Protein AF-A0A2E0IEE3-F1 (afdb_monomer)

Sequence (112 aa):
MENLLLNLETEFYFITGVYLEGISGLFLGLILFSIILLAIRFEKKQEPIFSEVDISNEIGNETTAKINLSRSLIEMDQKIEAKRLLEE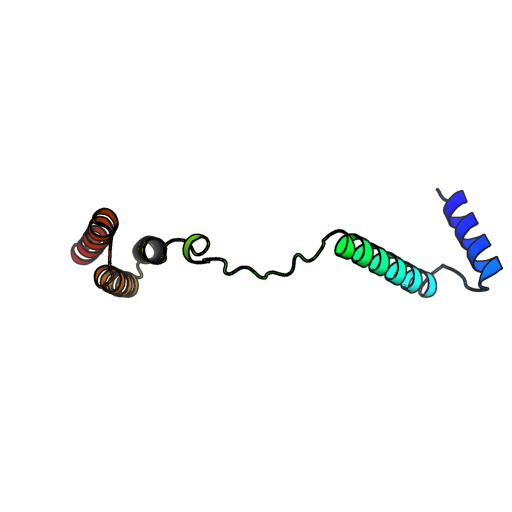VLSSNLSKEEALIASNLLKKLESS

Secondary structure (DSSP, 8-state):
-HHHHHHHHHHHHHHHS---STHHHHHHHHHHHHHHHHHHHHHS----------GGGTS--HHHHHHHHHHHHHHTT-HHHHHHHHHHHHTS---HHHHHHHHHHHHHHHT-

pLDDT: mean 84.38, std 15.5, range [40.06, 97.62]

Nearest PDB structures (foldseek):
  2vkj-assembly1_A  TM=9.173E-01  e=5.223E-01  Thermotoga maritima
  3ieg-assembly2_B  TM=9.511E-01  e=1.670E+00  Mus musculus
  7tt1-assembly1_D  TM=8.763E-01  e=5.339E+00  Escherichia coli
  9hmf-assembly1_K  TM=8.232E-01  e=6.819E+00  Campylobacter jejuni

Mean predicted aligned error: 16.89 Å

Solvent-accessible surface area (backbone atoms only — not comparable to full-atom values): 6573 Å² total; per-residue (Å²): 110,68,72,58,55,54,49,51,42,51,51,46,24,72,76,70,74,45,66,50,71,65,70,57,30,51,54,52,49,51,51,53,50,50,50,51,55,47,53,59,50,61,72,52,67,79,71,76,87,82,59,94,64,75,52,72,77,76,49,67,60,63,65,60,51,50,52,53,49,28,50,53,28,47,76,68,68,39,49,70,61,20,48,56,50,40,52,56,51,68,74,48,97,63,55,75,65,57,45,51,53,42,51,52,54,51,51,52,63,76,74,106

Foldseek 3Di:
DVVVVVVVQVVCCVVPVDGCPDPVVVVVVVVVVVVVVVVVVVVPPPPPPPDPPPCVVVPPDPLVVLLVVLVVCVVVVVLVVSLVSLVVSCVDDDDPVSNVSSVVSNVVSVVD

Radius of gyration: 30.8 Å; Cα contacts (8 Å, |Δi|>4): 56; chains: 1; bounding box: 52×24×76 Å

Structure (mmCIF, N/CA/C/O backbone):
data_AF-A0A2E0IEE3-F1
#
_entry.id   AF-A0A2E0IEE3-F1
#
loop_
_atom_site.group_PDB
_atom_site.id
_atom_site.type_symbol
_atom_site.label_atom_id
_atom_site.label_alt_id
_atom_site.label_comp_id
_atom_site.label_asym_id
_atom_site.label_entity_id
_atom_site.label_seq_id
_atom_site.pdbx_PDB_ins_code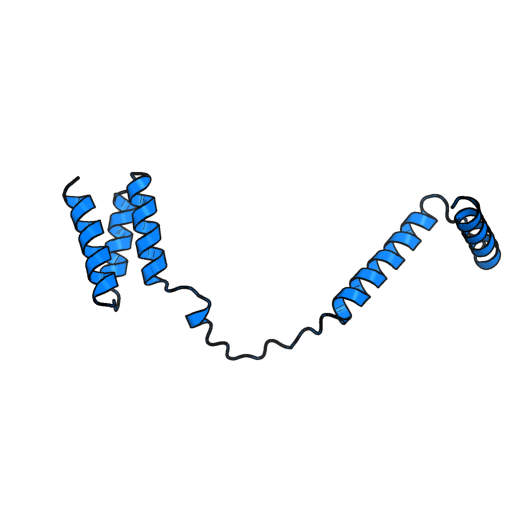
_atom_site.Cartn_x
_atom_site.Cartn_y
_atom_site.Cartn_z
_atom_site.occupancy
_atom_site.B_iso_or_equiv
_atom_site.auth_seq_id
_atom_site.auth_comp_id
_atom_site.auth_asym_id
_atom_site.auth_atom_id
_atom_site.pdbx_PDB_model_num
ATOM 1 N N . MET A 1 1 ? 10.419 17.231 -39.460 1.00 55.41 1 MET A N 1
ATOM 2 C CA . MET A 1 1 ? 10.554 15.932 -38.765 1.00 55.41 1 MET A CA 1
ATOM 3 C C . MET A 1 1 ? 10.657 14.790 -39.772 1.00 55.41 1 MET A C 1
ATOM 5 O O . MET A 1 1 ? 11.546 13.969 -39.606 1.00 55.41 1 MET A O 1
ATOM 9 N N . GLU A 1 2 ? 9.864 14.807 -40.853 1.00 60.44 2 GLU A N 1
ATOM 10 C CA . GLU A 1 2 ? 9.922 13.827 -41.960 1.00 60.44 2 GLU A CA 1
ATOM 11 C C . GLU A 1 2 ? 11.331 13.624 -42.541 1.00 60.44 2 GLU A C 1
ATOM 13 O O . GLU A 1 2 ? 11.784 12.492 -42.639 1.00 60.44 2 GLU A O 1
ATOM 18 N N . ASN A 1 3 ? 12.083 14.701 -42.801 1.00 76.00 3 ASN A N 1
ATOM 19 C CA . ASN A 1 3 ? 13.451 14.578 -43.329 1.00 76.00 3 ASN A CA 1
ATOM 20 C C . ASN A 1 3 ? 14.438 13.874 -42.383 1.00 76.00 3 ASN A C 1
ATOM 22 O O . ASN A 1 3 ? 15.390 13.269 -42.854 1.00 76.00 3 ASN A O 1
ATOM 26 N N . LEU A 1 4 ? 14.257 13.949 -41.060 1.00 85.62 4 LEU A N 1
ATOM 27 C CA . LEU A 1 4 ? 15.183 13.300 -40.122 1.00 85.62 4 LEU A CA 1
ATOM 28 C C . LEU A 1 4 ? 14.889 11.809 -39.990 1.00 85.62 4 LEU A C 1
ATOM 30 O O . LEU A 1 4 ? 15.821 11.012 -39.989 1.00 85.62 4 LEU A O 1
ATOM 34 N N . LEU A 1 5 ? 13.607 11.446 -39.903 1.00 84.25 5 LEU A N 1
ATOM 35 C CA . LEU A 1 5 ? 13.194 10.049 -39.822 1.00 84.25 5 LEU A CA 1
ATOM 36 C C . LEU A 1 5 ? 13.558 9.310 -41.114 1.00 84.25 5 LEU A C 1
ATOM 38 O O . LEU A 1 5 ? 14.207 8.275 -41.049 1.00 84.25 5 LEU A O 1
ATOM 42 N N . LEU A 1 6 ? 13.264 9.903 -42.274 1.00 86.81 6 LEU A N 1
ATOM 43 C CA . LEU A 1 6 ? 13.598 9.321 -43.572 1.00 86.81 6 LEU A CA 1
ATOM 44 C C . LEU A 1 6 ? 15.112 9.141 -43.760 1.00 86.81 6 LEU A C 1
ATOM 46 O O . LEU A 1 6 ? 15.560 8.105 -44.250 1.00 86.81 6 LEU A O 1
ATOM 50 N N . ASN A 1 7 ? 15.916 10.124 -43.341 1.00 90.56 7 ASN A N 1
ATOM 51 C CA . ASN A 1 7 ? 17.374 10.008 -43.399 1.00 90.56 7 ASN A CA 1
ATOM 52 C C . ASN A 1 7 ? 17.885 8.893 -42.479 1.00 90.56 7 ASN A C 1
ATOM 54 O O . ASN A 1 7 ? 18.758 8.126 -42.875 1.00 90.56 7 ASN A O 1
ATOM 58 N N . LEU A 1 8 ? 17.324 8.771 -41.274 1.00 88.12 8 LEU A N 1
ATOM 59 C CA . LEU A 1 8 ? 17.687 7.717 -40.330 1.00 88.12 8 LEU A CA 1
ATOM 60 C C . LEU A 1 8 ? 17.324 6.327 -40.869 1.00 88.12 8 LEU A C 1
ATOM 62 O O . LEU A 1 8 ? 18.129 5.405 -40.773 1.00 88.12 8 LEU A O 1
ATOM 66 N N . GLU A 1 9 ? 16.138 6.184 -41.461 1.00 88.38 9 GLU A N 1
ATOM 67 C CA . GLU A 1 9 ? 15.695 4.945 -42.106 1.00 88.38 9 GLU A CA 1
ATOM 68 C C . GLU A 1 9 ? 16.588 4.568 -43.287 1.00 88.38 9 GLU A C 1
ATOM 70 O O . GLU A 1 9 ? 16.967 3.405 -43.425 1.00 88.38 9 GLU A O 1
ATOM 75 N N . THR A 1 10 ? 16.979 5.555 -44.094 1.00 91.75 10 THR A N 1
ATOM 76 C CA . THR A 1 10 ? 17.857 5.353 -45.252 1.00 91.75 10 THR A CA 1
ATOM 77 C C . THR A 1 10 ? 19.244 4.879 -44.824 1.00 91.75 10 THR A C 1
ATOM 79 O O . THR A 1 10 ? 19.745 3.888 -45.354 1.00 91.75 10 THR A O 1
ATOM 82 N N . GLU A 1 11 ? 19.852 5.540 -43.839 1.00 92.69 11 GLU A N 1
ATOM 83 C CA . GLU A 1 11 ? 21.173 5.166 -43.318 1.00 92.69 11 GLU A CA 1
ATOM 84 C C . GLU A 1 11 ? 21.143 3.809 -42.607 1.00 92.69 11 GLU A C 1
ATOM 86 O O . GLU A 1 11 ? 22.024 2.969 -42.801 1.00 92.69 11 GLU A O 1
ATOM 91 N N . PHE A 1 12 ? 20.093 3.541 -41.827 1.00 90.88 12 PHE A N 1
ATOM 92 C CA . PHE A 1 12 ? 19.924 2.246 -41.178 1.00 90.88 12 PHE A CA 1
ATOM 93 C C . PHE A 1 12 ? 19.809 1.117 -42.205 1.00 90.88 12 PHE A C 1
ATOM 95 O O . PHE A 1 12 ? 20.476 0.088 -42.063 1.00 90.88 12 PHE A O 1
ATOM 102 N N . TYR A 1 13 ? 19.009 1.312 -43.256 1.00 92.75 13 TYR A N 1
ATOM 103 C CA . TYR A 1 13 ? 18.887 0.345 -44.342 1.00 92.75 13 TYR A CA 1
ATOM 104 C C . TYR A 1 13 ? 20.216 0.157 -45.080 1.00 92.75 13 TYR A C 1
ATOM 106 O O . TYR A 1 13 ? 20.604 -0.975 -45.352 1.00 92.75 13 TYR A O 1
ATOM 114 N N . PHE A 1 14 ? 20.951 1.235 -45.356 1.00 95.12 14 PHE A N 1
ATOM 115 C CA . PHE A 1 14 ? 22.247 1.154 -46.027 1.00 95.12 14 PHE A CA 1
ATOM 116 C C . PHE A 1 14 ? 23.268 0.317 -45.240 1.00 95.12 14 PHE A C 1
ATOM 118 O O . PHE A 1 14 ? 24.006 -0.474 -45.825 1.00 95.12 14 PHE A O 1
ATOM 125 N N . ILE A 1 15 ? 23.286 0.452 -43.912 1.00 93.94 15 ILE A N 1
ATOM 126 C CA . ILE A 1 15 ?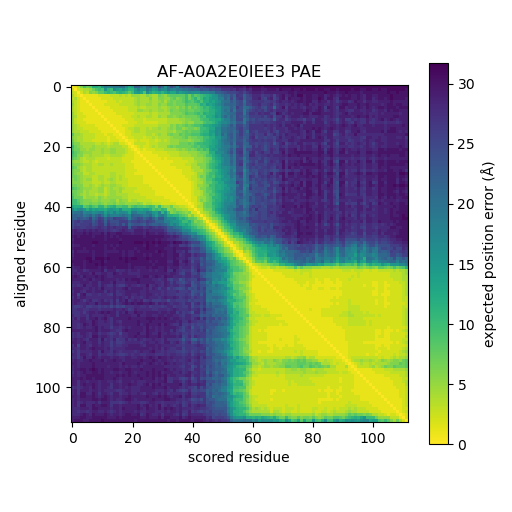 24.244 -0.240 -43.040 1.00 93.94 15 ILE A CA 1
ATOM 127 C C . ILE A 1 15 ? 23.823 -1.688 -42.755 1.00 93.94 15 ILE A C 1
ATOM 129 O O . ILE A 1 15 ? 24.669 -2.578 -42.690 1.00 93.94 15 ILE A O 1
ATOM 133 N N . THR A 1 16 ? 22.528 -1.931 -42.545 1.00 89.94 16 THR A N 1
ATOM 134 C CA . THR A 1 16 ? 22.026 -3.221 -42.034 1.00 89.94 16 THR A CA 1
ATOM 135 C C . THR A 1 16 ? 21.334 -4.081 -43.091 1.00 89.94 16 THR A C 1
ATOM 137 O O . THR A 1 16 ? 21.168 -5.282 -42.884 1.00 89.94 16 THR A O 1
ATOM 140 N N . GLY A 1 17 ? 20.914 -3.486 -44.211 1.00 90.69 17 GLY A N 1
ATOM 141 C CA . GLY A 1 17 ? 20.083 -4.117 -45.239 1.00 90.69 17 GLY A CA 1
ATOM 142 C C . GLY A 1 17 ? 18.623 -4.338 -44.825 1.00 90.69 17 GLY A C 1
ATOM 143 O O . GLY A 1 17 ? 17.887 -5.020 -45.537 1.00 90.69 17 GLY A O 1
ATOM 144 N N . VAL A 1 18 ? 18.195 -3.807 -43.675 1.00 89.81 18 VAL A N 1
ATOM 145 C CA . VAL A 1 18 ? 16.866 -4.043 -43.094 1.00 89.81 18 VAL A CA 1
ATOM 146 C C . VAL A 1 18 ? 16.068 -2.745 -43.062 1.00 89.81 18 VAL A C 1
ATOM 148 O O . VAL A 1 18 ? 16.569 -1.708 -42.638 1.00 89.81 18 VAL A O 1
ATOM 151 N N . TYR A 1 19 ? 14.809 -2.793 -43.497 1.00 88.81 19 TYR A N 1
ATOM 152 C CA . TYR A 1 19 ? 13.893 -1.659 -43.377 1.00 88.81 19 TYR A CA 1
ATOM 153 C C . TYR A 1 19 ? 13.474 -1.471 -41.921 1.00 88.81 19 TYR A C 1
ATOM 155 O O . TYR A 1 19 ? 13.174 -2.451 -41.243 1.00 88.81 19 TYR A O 1
ATOM 163 N N . LEU A 1 20 ? 13.419 -0.230 -41.436 1.00 85.06 20 LEU A N 1
ATOM 164 C CA . LEU A 1 20 ? 12.909 0.071 -40.091 1.00 85.06 20 LEU A CA 1
ATOM 165 C C . LEU A 1 20 ? 11.379 0.050 -40.007 1.00 85.06 20 LEU A C 1
ATOM 167 O O . LEU A 1 20 ? 10.836 0.015 -38.908 1.00 85.06 20 LEU A O 1
ATOM 171 N N . GLU A 1 21 ? 10.670 0.048 -41.132 1.00 86.00 21 GLU A N 1
ATOM 172 C CA . GLU A 1 21 ? 9.212 -0.001 -41.131 1.00 86.00 21 GLU A CA 1
ATOM 173 C C . GLU A 1 21 ? 8.686 -1.366 -40.641 1.00 86.00 21 GLU A C 1
ATOM 175 O O . GLU A 1 21 ? 9.213 -2.430 -40.972 1.00 86.00 21 GLU A O 1
ATOM 180 N N . GLY A 1 22 ? 7.607 -1.348 -39.856 1.00 85.38 22 GLY A N 1
ATOM 181 C CA . GLY A 1 22 ? 6.910 -2.558 -39.425 1.00 85.38 22 GLY A CA 1
ATOM 182 C C . GLY A 1 22 ? 7.593 -3.304 -38.273 1.00 85.38 22 GLY A C 1
ATOM 183 O O . GLY A 1 22 ? 7.952 -2.725 -37.247 1.00 85.38 22 GLY A O 1
ATOM 184 N N . ILE A 1 23 ? 7.691 -4.631 -38.394 1.00 90.19 23 ILE A N 1
ATOM 185 C CA . ILE A 1 23 ? 8.050 -5.532 -37.282 1.00 90.19 23 ILE A CA 1
ATOM 186 C C . ILE A 1 23 ? 9.496 -5.316 -36.810 1.00 90.19 23 ILE A C 1
ATOM 188 O O . ILE A 1 23 ? 9.773 -5.363 -35.613 1.00 90.19 23 ILE A O 1
ATOM 192 N N . SER A 1 24 ? 10.419 -5.049 -37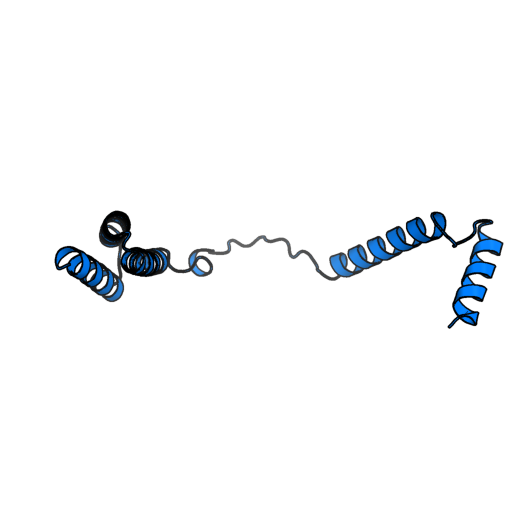.728 1.00 87.00 24 SER A N 1
ATO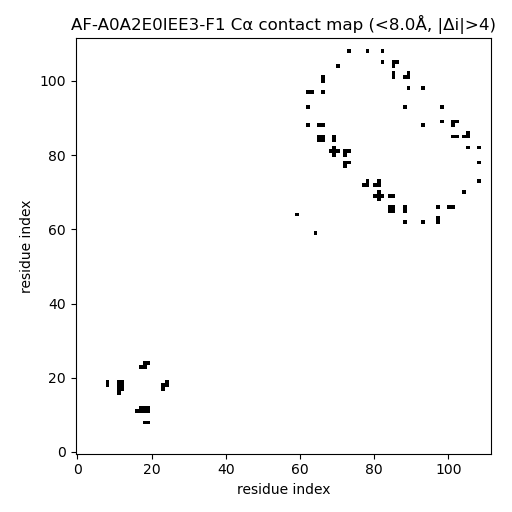M 193 C CA . SER A 1 24 ? 11.827 -4.747 -37.436 1.00 87.00 24 SER A CA 1
ATOM 194 C C . SER A 1 24 ? 11.978 -3.485 -36.584 1.00 87.00 24 SER A C 1
ATOM 196 O O . SER A 1 24 ? 12.672 -3.517 -35.566 1.00 87.00 24 SER A O 1
ATOM 198 N N . GLY A 1 25 ? 11.279 -2.405 -36.943 1.00 89.94 25 GLY A N 1
ATOM 199 C CA . GLY A 1 25 ? 11.229 -1.178 -36.146 1.00 89.94 25 GLY A CA 1
ATOM 200 C C . GLY A 1 25 ? 10.616 -1.395 -34.770 1.00 89.94 25 GLY A C 1
ATOM 201 O O . GLY A 1 25 ? 11.129 -0.870 -33.784 1.00 89.94 25 GLY A O 1
ATOM 202 N N . LEU A 1 26 ? 9.573 -2.227 -34.676 1.00 93.19 26 LEU A N 1
ATOM 203 C CA . LEU A 1 26 ? 8.963 -2.593 -33.396 1.00 93.19 26 LEU A CA 1
ATOM 204 C C . LEU A 1 26 ? 9.972 -3.288 -32.470 1.00 93.19 26 LEU A C 1
ATOM 206 O O . LEU A 1 26 ? 10.102 -2.903 -31.307 1.00 93.19 26 LEU A O 1
ATOM 210 N N . PHE A 1 27 ? 10.708 -4.283 -32.974 1.00 94.00 27 PHE A N 1
ATOM 211 C CA . PHE A 1 27 ? 11.735 -4.973 -32.189 1.00 94.00 27 PHE A CA 1
ATOM 212 C C . PHE A 1 27 ? 12.847 -4.021 -31.750 1.00 94.00 27 PHE A C 1
ATOM 214 O O . PHE A 1 27 ? 13.218 -4.014 -30.576 1.00 94.00 27 PHE A O 1
ATOM 221 N N . LEU A 1 28 ? 13.347 -3.188 -32.663 1.00 90.94 28 LEU A N 1
ATOM 222 C CA . LEU A 1 28 ? 14.402 -2.223 -32.361 1.00 90.94 28 LEU A CA 1
ATOM 223 C C . LEU A 1 28 ? 13.943 -1.188 -31.321 1.00 90.94 28 LEU A C 1
ATOM 225 O O . LEU A 1 28 ? 14.668 -0.905 -30.366 1.00 90.94 28 LEU A O 1
ATOM 229 N N . GLY A 1 29 ? 12.712 -0.689 -31.449 1.00 92.62 29 GLY A N 1
ATOM 230 C CA . GLY A 1 29 ? 12.094 0.222 -30.489 1.00 92.62 29 GLY A CA 1
ATOM 231 C C . GLY A 1 29 ? 11.919 -0.402 -29.104 1.00 92.62 29 GLY A C 1
ATOM 232 O O . GLY A 1 29 ? 12.250 0.232 -28.105 1.00 92.62 29 GLY A O 1
ATOM 233 N N . LEU A 1 30 ? 11.471 -1.659 -29.024 1.00 96.12 30 LEU A N 1
ATOM 234 C CA . LEU A 1 30 ? 11.334 -2.387 -27.756 1.00 96.12 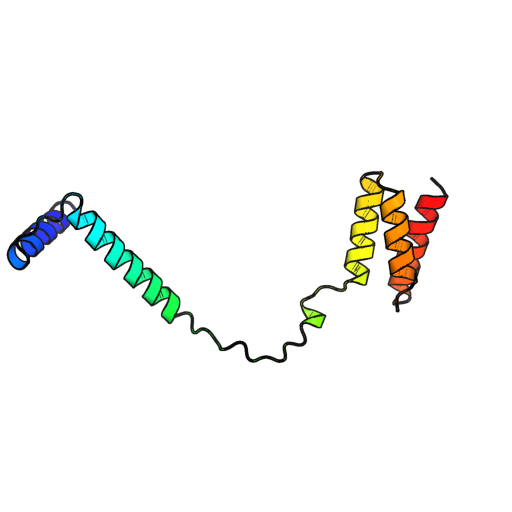30 LEU A CA 1
ATOM 235 C C . LEU A 1 30 ? 12.683 -2.627 -27.076 1.00 96.12 30 LEU A C 1
ATOM 237 O O . LEU A 1 30 ? 12.784 -2.494 -25.854 1.00 96.12 30 LEU A O 1
ATOM 241 N N . ILE A 1 31 ? 13.719 -2.951 -27.850 1.00 95.44 31 ILE A N 1
ATOM 242 C CA . ILE A 1 31 ? 15.080 -3.122 -27.332 1.00 95.44 31 ILE A CA 1
ATOM 243 C C . ILE A 1 31 ? 15.585 -1.793 -26.763 1.00 95.44 31 ILE A C 1
ATOM 245 O O . ILE A 1 31 ? 16.011 -1.751 -25.609 1.00 95.44 31 ILE A O 1
ATOM 249 N N . LEU A 1 32 ? 15.476 -0.700 -27.525 1.00 95.00 32 LEU A N 1
ATOM 250 C CA . LEU A 1 32 ? 15.882 0.635 -27.076 1.00 95.00 32 LEU A CA 1
ATOM 251 C C . LEU A 1 32 ? 15.119 1.075 -25.824 1.00 95.00 32 LEU A C 1
ATOM 253 O O . LEU A 1 32 ? 15.727 1.522 -24.854 1.00 95.00 32 LEU A O 1
ATOM 257 N N . PHE A 1 33 ? 13.800 0.892 -25.811 1.00 95.62 33 PHE A N 1
ATOM 258 C CA . PHE A 1 33 ? 12.962 1.202 -24.657 1.00 95.62 33 PHE A CA 1
ATOM 259 C C . PHE A 1 33 ? 13.380 0.401 -23.417 1.00 95.62 33 PHE A C 1
ATOM 261 O O . PHE A 1 33 ? 13.513 0.955 -22.326 1.00 95.62 33 PHE A O 1
ATOM 268 N N . SER A 1 34 ? 13.662 -0.890 -23.586 1.00 94.69 34 SER A N 1
ATOM 269 C CA . SER A 1 34 ? 14.123 -1.752 -22.494 1.00 94.69 34 SER A CA 1
ATOM 270 C C . SER A 1 34 ? 15.484 -1.307 -21.950 1.00 94.69 34 SER A C 1
ATOM 272 O O . SER A 1 34 ? 15.685 -1.299 -20.736 1.00 94.69 34 SER A O 1
ATOM 274 N N . ILE A 1 35 ? 16.405 -0.881 -22.822 1.00 95.38 35 ILE A N 1
ATOM 275 C CA . ILE A 1 35 ? 17.708 -0.322 -22.425 1.00 95.38 35 ILE A CA 1
ATOM 276 C C . ILE A 1 35 ? 17.521 0.971 -21.625 1.00 95.38 35 ILE A C 1
ATOM 278 O O . ILE A 1 35 ? 18.175 1.147 -20.600 1.00 95.38 35 ILE A O 1
ATOM 282 N N . ILE A 1 36 ? 16.602 1.848 -22.039 1.00 94.31 36 ILE A N 1
ATOM 283 C CA . ILE A 1 36 ? 16.278 3.080 -21.304 1.00 94.31 36 ILE A CA 1
ATOM 284 C C . ILE A 1 36 ? 15.749 2.748 -19.904 1.00 94.31 36 ILE A C 1
ATOM 286 O O . ILE A 1 36 ? 16.218 3.318 -18.919 1.00 94.31 36 ILE A O 1
ATOM 290 N N . LEU A 1 37 ? 14.823 1.791 -19.786 1.00 91.25 37 LEU A N 1
ATOM 291 C CA . LEU A 1 37 ? 14.317 1.350 -18.483 1.00 91.25 37 LEU A CA 1
ATOM 292 C C . LEU A 1 37 ? 15.423 0.773 -17.596 1.00 91.25 37 LEU A C 1
ATOM 294 O O . LEU A 1 37 ? 15.442 1.034 -16.393 1.00 91.25 37 LEU A O 1
ATOM 298 N N . LEU A 1 38 ? 16.351 0.007 -18.175 1.00 88.94 38 LEU A N 1
ATOM 299 C CA . LEU A 1 38 ? 17.515 -0.490 -17.450 1.00 88.94 38 LEU A CA 1
ATOM 300 C C . LEU A 1 38 ? 18.403 0.661 -16.978 1.00 88.94 38 LEU A C 1
ATOM 302 O O . LEU A 1 38 ? 18.765 0.673 -15.807 1.00 88.94 38 LEU A O 1
ATOM 306 N N . ALA A 1 39 ? 18.701 1.643 -17.830 1.00 87.81 39 ALA A N 1
ATOM 307 C CA . ALA A 1 39 ? 19.508 2.805 -17.461 1.00 87.81 39 ALA A CA 1
ATOM 308 C C . ALA A 1 39 ? 18.888 3.581 -16.284 1.00 87.81 39 ALA A C 1
ATOM 310 O O . ALA A 1 39 ? 19.563 3.812 -15.283 1.00 87.81 39 ALA A O 1
ATOM 311 N N . ILE A 1 40 ? 17.579 3.860 -16.340 1.00 86.44 40 ILE A N 1
ATOM 312 C CA . ILE A 1 40 ? 16.829 4.490 -15.237 1.00 86.44 40 ILE A CA 1
ATOM 313 C C . ILE A 1 40 ? 16.897 3.627 -13.965 1.00 86.44 40 ILE A C 1
ATOM 315 O O . ILE A 1 40 ? 17.060 4.132 -12.853 1.00 86.44 40 ILE A O 1
ATOM 319 N N . ARG A 1 41 ? 16.781 2.302 -14.106 1.00 74.81 41 ARG A N 1
ATOM 320 C CA . ARG A 1 41 ? 16.859 1.365 -12.980 1.00 74.81 41 ARG A CA 1
ATOM 321 C C . ARG A 1 41 ? 18.265 1.282 -12.374 1.00 74.81 41 ARG A C 1
ATOM 323 O O . ARG A 1 41 ? 18.351 1.074 -11.173 1.00 74.81 41 ARG A O 1
ATOM 330 N N . PHE A 1 42 ? 19.333 1.444 -13.155 1.00 62.94 42 PHE A N 1
ATOM 331 C CA . PHE A 1 42 ? 20.715 1.469 -12.658 1.00 62.94 42 PHE A CA 1
ATOM 332 C C . PHE A 1 42 ? 21.056 2.772 -11.921 1.00 62.94 42 PHE A C 1
ATOM 334 O O . PHE A 1 42 ? 21.818 2.729 -10.956 1.00 62.94 42 PHE A O 1
ATOM 341 N N . GLU A 1 43 ? 20.475 3.910 -12.319 1.00 59.50 43 GLU A N 1
ATOM 342 C CA . GLU A 1 43 ? 20.591 5.166 -11.556 1.00 59.50 43 GLU A CA 1
ATOM 343 C C . GLU A 1 43 ? 19.949 5.049 -10.169 1.00 59.50 43 GLU A C 1
ATOM 345 O O . GLU A 1 43 ? 20.476 5.565 -9.180 1.00 59.50 43 GLU A O 1
ATOM 350 N N . LYS A 1 44 ? 18.859 4.280 -10.064 1.00 59.28 44 LYS A N 1
ATOM 351 C CA . LYS A 1 44 ? 18.356 3.785 -8.782 1.00 59.28 44 LYS A CA 1
ATOM 352 C C . LYS A 1 44 ? 19.297 2.699 -8.255 1.00 59.28 44 LYS A C 1
ATOM 354 O O . LYS A 1 44 ? 19.026 1.505 -8.379 1.00 59.28 44 LYS A O 1
ATOM 359 N N . LYS A 1 45 ? 20.398 3.103 -7.614 1.00 57.62 45 LYS A N 1
ATOM 360 C CA . LYS A 1 45 ? 21.157 2.196 -6.746 1.00 57.62 45 LYS A CA 1
ATOM 361 C C . LYS A 1 45 ? 20.163 1.493 -5.822 1.00 57.62 45 LYS A C 1
ATOM 363 O O . LYS A 1 45 ? 19.481 2.140 -5.030 1.00 57.62 45 LYS A O 1
ATOM 368 N N . GLN A 1 46 ? 20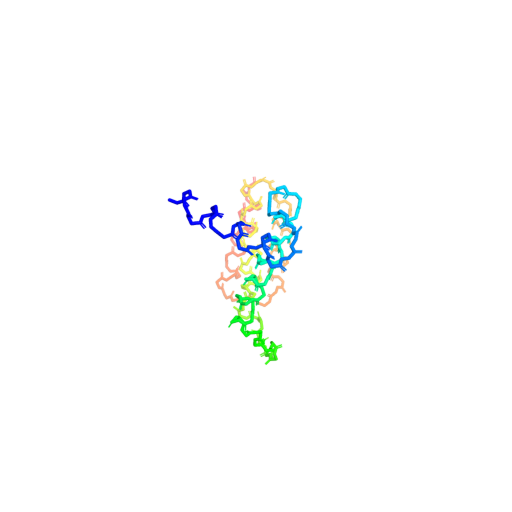.050 0.175 -5.958 1.00 59.94 46 GLN A N 1
ATOM 369 C CA . GLN A 1 46 ? 19.460 -0.640 -4.910 1.00 59.94 46 GLN A CA 1
ATOM 370 C C . GLN A 1 46 ? 20.457 -0.583 -3.758 1.00 59.94 46 GLN A C 1
ATOM 372 O O . GLN A 1 46 ? 21.442 -1.318 -3.746 1.00 59.94 46 GLN A O 1
ATOM 377 N N . GLU A 1 47 ? 20.248 0.368 -2.851 1.00 57.09 47 GLU A N 1
ATOM 378 C CA . GLU A 1 47 ? 20.812 0.296 -1.510 1.00 57.09 47 GLU A CA 1
ATOM 379 C C . GLU A 1 47 ? 20.470 -1.109 -0.992 1.00 57.09 47 GLU A C 1
ATOM 381 O O . GLU A 1 47 ? 19.288 -1.482 -0.999 1.00 57.09 47 GLU A O 1
ATOM 386 N N . PRO A 1 48 ? 21.458 -1.949 -0.640 1.00 48.28 48 PRO A N 1
ATOM 387 C CA . PRO A 1 48 ? 21.141 -3.207 -0.000 1.00 48.28 48 PRO A CA 1
ATOM 388 C C . PRO A 1 48 ? 20.399 -2.851 1.285 1.00 48.28 48 PRO A C 1
ATOM 390 O O . PRO A 1 48 ? 20.933 -2.135 2.129 1.00 48.28 48 PRO A O 1
ATOM 393 N N . ILE A 1 49 ? 19.159 -3.321 1.417 1.00 47.56 49 ILE A N 1
ATOM 394 C CA . ILE A 1 49 ? 18.376 -3.182 2.646 1.00 47.56 49 ILE A CA 1
ATOM 395 C C . ILE A 1 49 ? 18.986 -4.153 3.666 1.00 47.56 49 ILE A C 1
ATOM 397 O O . ILE A 1 49 ? 18.442 -5.210 3.962 1.00 47.56 49 ILE A O 1
ATOM 401 N N . PHE A 1 50 ? 20.187 -3.833 4.138 1.00 51.53 50 PHE A N 1
ATOM 402 C CA . PHE A 1 50 ? 20.682 -4.293 5.420 1.00 51.53 50 PHE A CA 1
ATOM 403 C C . PHE A 1 50 ? 20.420 -3.173 6.395 1.00 51.53 50 PHE A C 1
ATOM 405 O O . PHE A 1 50 ? 21.263 -2.327 6.680 1.00 51.53 50 PHE A O 1
ATOM 412 N N . SER A 1 51 ? 19.210 -3.193 6.902 1.00 40.06 51 SER A N 1
ATOM 413 C CA . SER A 1 51 ? 18.880 -2.486 8.106 1.00 40.06 51 SER A CA 1
ATOM 414 C C . SER A 1 51 ? 18.177 -3.500 8.988 1.00 40.06 51 SER A C 1
ATOM 416 O O . SER A 1 51 ? 17.155 -4.077 8.616 1.00 40.06 51 SER A O 1
ATOM 418 N N . GLU A 1 52 ? 18.714 -3.693 10.189 1.00 50.72 52 GLU A N 1
ATOM 419 C CA . GLU A 1 52 ? 17.850 -3.805 11.360 1.00 50.72 52 GLU A CA 1
ATOM 420 C C . GLU A 1 52 ? 17.002 -2.518 11.390 1.00 50.72 52 GLU A C 1
ATOM 422 O O . GLU A 1 52 ? 17.275 -1.587 12.142 1.00 50.72 52 GLU A O 1
ATOM 427 N N . VAL A 1 53 ? 16.038 -2.385 10.468 1.00 45.47 53 VAL A N 1
ATOM 428 C CA . VAL A 1 53 ? 14.991 -1.384 10.606 1.00 45.47 53 VAL A CA 1
ATOM 429 C C . VAL A 1 53 ? 14.158 -1.937 11.730 1.00 45.47 53 VAL A C 1
ATOM 431 O O . VAL A 1 53 ? 13.536 -2.991 11.592 1.00 45.47 53 VAL A O 1
ATOM 434 N N . ASP A 1 54 ? 14.161 -1.239 12.850 1.00 52.97 54 ASP A N 1
ATOM 435 C CA . ASP A 1 54 ? 13.089 -1.379 13.809 1.00 52.97 54 ASP A CA 1
ATOM 436 C C . ASP A 1 54 ? 11.801 -0.870 13.138 1.00 52.97 54 ASP A C 1
ATOM 438 O O . ASP A 1 54 ? 11.445 0.308 13.190 1.00 52.97 54 ASP A O 1
ATOM 442 N N . ILE A 1 55 ? 11.150 -1.775 12.402 1.00 51.84 55 ILE A N 1
ATOM 443 C CA . ILE A 1 55 ? 9.932 -1.532 11.617 1.00 51.84 55 ILE A CA 1
ATOM 444 C C . ILE A 1 55 ? 8.732 -1.232 12.527 1.00 51.84 55 ILE A C 1
ATOM 446 O O . ILE A 1 55 ? 7.663 -0.882 12.031 1.00 51.84 55 ILE A O 1
ATOM 450 N N . SER A 1 56 ? 8.893 -1.336 13.853 1.00 55.38 56 SER A N 1
ATOM 451 C CA . SER A 1 56 ? 7.853 -1.011 14.834 1.00 55.38 56 SER A CA 1
ATOM 452 C C . SER A 1 56 ? 7.365 0.437 14.737 1.00 55.38 56 SER A C 1
ATOM 454 O O . SER A 1 56 ? 6.221 0.707 15.085 1.00 55.38 56 SER A O 1
ATOM 456 N N . ASN A 1 57 ? 8.193 1.353 14.219 1.00 52.97 57 ASN A N 1
ATOM 457 C CA . ASN A 1 57 ? 7.819 2.756 14.022 1.00 52.97 57 ASN A CA 1
ATOM 458 C C . ASN A 1 57 ? 7.186 3.054 12.649 1.00 52.97 57 ASN A C 1
ATOM 460 O O . ASN A 1 57 ? 6.513 4.075 12.514 1.00 52.97 57 ASN A O 1
ATOM 464 N N . GLU A 1 58 ? 7.386 2.205 11.632 1.00 50.09 58 GLU A N 1
ATOM 465 C CA . GLU A 1 58 ? 6.726 2.347 10.317 1.00 50.09 58 GLU A CA 1
ATOM 466 C C . GLU A 1 58 ? 5.389 1.597 10.253 1.00 50.09 58 GLU A C 1
ATOM 468 O O . GLU A 1 58 ? 4.463 2.012 9.553 1.00 50.09 58 GLU A O 1
ATOM 473 N N . ILE A 1 59 ? 5.254 0.518 11.026 1.00 58.00 59 ILE A N 1
ATOM 474 C CA . ILE A 1 59 ? 3.973 -0.125 11.294 1.00 58.00 59 ILE A CA 1
ATOM 475 C C . ILE A 1 59 ? 3.249 0.781 12.294 1.00 58.00 59 ILE A C 1
ATOM 477 O O . ILE A 1 59 ? 3.543 0.762 13.485 1.00 58.00 59 ILE A O 1
ATOM 481 N N . GLY A 1 60 ? 2.335 1.629 11.810 1.00 64.75 60 GLY A N 1
ATOM 482 C CA . GLY A 1 60 ? 1.516 2.476 12.683 1.00 64.75 60 GLY A CA 1
ATOM 483 C C . GLY A 1 60 ? 0.932 1.675 13.856 1.00 64.75 60 GLY A C 1
ATOM 484 O O . GLY A 1 60 ? 0.608 0.501 13.697 1.00 64.75 60 GLY A O 1
ATOM 485 N N . ASN A 1 61 ? 0.817 2.302 15.031 1.00 82.50 61 ASN A N 1
ATOM 486 C CA . ASN A 1 61 ? 0.438 1.634 16.281 1.00 82.50 61 ASN A CA 1
ATOM 487 C C . ASN A 1 61 ? -0.800 0.724 16.092 1.00 82.50 61 ASN A C 1
ATOM 489 O O . ASN A 1 61 ? -1.912 1.210 15.858 1.00 82.50 61 ASN A O 1
ATOM 493 N N . GLU A 1 62 ? -0.592 -0.593 16.214 1.00 87.38 62 GLU A N 1
ATOM 494 C CA . GLU A 1 62 ? -1.611 -1.632 16.015 1.00 87.38 62 GLU A CA 1
ATOM 495 C C . GLU A 1 62 ? -2.852 -1.383 16.882 1.00 87.38 62 GLU A C 1
ATOM 497 O O . GLU A 1 62 ? -3.982 -1.481 16.402 1.00 87.38 62 GLU A O 1
ATOM 502 N N . THR A 1 63 ? -2.655 -0.979 18.138 1.00 90.81 63 THR A N 1
ATOM 503 C CA . THR A 1 63 ? -3.729 -0.617 19.070 1.00 90.81 63 THR A CA 1
ATOM 504 C C . THR A 1 63 ? -4.575 0.522 18.514 1.00 90.81 63 THR A C 1
ATOM 506 O O . THR A 1 63 ? -5.804 0.434 18.471 1.00 90.81 63 THR A O 1
ATOM 509 N N . THR A 1 64 ? -3.927 1.584 18.035 1.00 89.00 64 THR A N 1
ATOM 510 C CA . THR A 1 64 ? -4.620 2.737 17.447 1.00 89.00 64 THR A CA 1
ATOM 511 C C . THR A 1 64 ? -5.384 2.333 16.181 1.00 89.00 64 THR A C 1
ATOM 513 O O . THR A 1 64 ? -6.527 2.755 15.984 1.00 89.00 64 THR A O 1
ATOM 516 N N . ALA A 1 65 ? -4.800 1.470 15.345 1.00 91.75 65 ALA A N 1
ATOM 517 C CA . ALA A 1 65 ? -5.458 0.943 14.154 1.00 91.75 65 ALA A CA 1
ATOM 518 C C . ALA A 1 65 ? -6.703 0.109 14.505 1.00 91.75 65 ALA A C 1
ATOM 520 O O . ALA A 1 65 ? -7.766 0.330 13.923 1.00 91.75 65 ALA A O 1
ATOM 521 N N . LYS A 1 66 ? -6.616 -0.783 15.502 1.00 94.50 66 LYS A N 1
ATOM 522 C CA . LYS A 1 66 ? -7.754 -1.584 15.986 1.00 94.50 66 LYS A CA 1
ATOM 523 C C . LYS A 1 66 ? -8.863 -0.717 16.589 1.00 94.50 66 LYS A C 1
ATOM 525 O O . LYS A 1 66 ? -10.040 -0.974 16.335 1.00 94.50 66 LYS A O 1
ATOM 530 N N . ILE A 1 67 ? -8.518 0.342 17.326 1.00 93.69 67 ILE A N 1
ATOM 531 C CA . ILE A 1 67 ? -9.495 1.313 17.852 1.00 93.69 67 ILE A CA 1
ATOM 532 C C . ILE A 1 67 ? -10.223 2.029 16.707 1.00 93.69 67 ILE A C 1
ATOM 534 O O . ILE A 1 67 ? -11.451 2.144 16.730 1.00 93.69 67 ILE A O 1
ATOM 538 N N . ASN A 1 68 ? -9.493 2.496 15.692 1.00 93.69 68 ASN A N 1
ATOM 539 C CA . ASN A 1 68 ? -10.095 3.179 14.546 1.00 93.69 68 ASN A CA 1
ATOM 540 C C . ASN A 1 68 ? -10.961 2.236 13.703 1.00 93.69 68 ASN A C 1
ATOM 542 O O . ASN A 1 68 ? -12.076 2.605 13.343 1.00 93.69 68 ASN A O 1
ATOM 546 N N . LEU A 1 69 ? -10.511 1.001 13.470 1.00 96.12 69 LEU A N 1
ATOM 547 C CA . LEU A 1 69 ? -11.313 -0.021 12.798 1.00 96.12 69 LEU A CA 1
ATOM 548 C C . LEU A 1 69 ? -12.600 -0.319 13.576 1.00 96.12 69 LEU A C 1
ATOM 550 O O . LEU A 1 69 ? -13.674 -0.375 12.985 1.00 96.12 69 LEU A O 1
ATOM 554 N N . SER A 1 70 ? -12.518 -0.426 14.905 1.00 96.75 70 SER A N 1
ATOM 555 C CA . SER A 1 70 ? -13.696 -0.615 15.759 1.00 96.75 70 SER A CA 1
ATOM 556 C C . SER A 1 70 ? -14.719 0.512 15.578 1.00 96.75 70 SER A C 1
ATOM 558 O O . SER A 1 70 ? -15.915 0.239 15.528 1.00 96.75 70 SER A O 1
ATOM 560 N N . ARG A 1 71 ? -14.279 1.771 15.418 1.00 95.69 71 ARG A N 1
ATOM 561 C CA . ARG A 1 71 ? -15.186 2.895 15.111 1.00 95.69 71 ARG A CA 1
ATOM 562 C C . ARG A 1 71 ? -15.892 2.706 13.770 1.00 95.69 71 ARG A C 1
ATOM 564 O O . ARG A 1 71 ? -17.113 2.819 13.731 1.00 95.69 71 ARG A O 1
ATOM 571 N N . SER A 1 72 ? -15.158 2.364 12.712 1.00 96.88 72 SER A N 1
ATOM 572 C CA . SER A 1 72 ? -15.751 2.110 11.392 1.00 96.88 72 SER A CA 1
ATOM 573 C C . SER A 1 72 ? -16.741 0.940 11.416 1.00 96.88 72 SER A C 1
ATOM 575 O O . SER A 1 72 ? -17.818 1.037 10.838 1.00 96.88 72 SER A O 1
ATOM 577 N N . LEU A 1 73 ? -16.437 -0.138 12.148 1.00 97.19 73 LEU A N 1
ATOM 578 C CA . LEU A 1 73 ? -17.352 -1.271 12.325 1.00 97.19 73 LEU A CA 1
ATOM 579 C C . LEU A 1 73 ? -18.651 -0.860 13.039 1.00 97.19 73 LEU A C 1
ATOM 581 O O . LEU A 1 73 ? -19.727 -1.303 12.646 1.00 97.19 73 LEU A O 1
ATOM 585 N N . ILE A 1 74 ? -18.574 0.015 14.051 1.00 94.69 74 ILE A N 1
ATOM 586 C CA . ILE A 1 74 ? -19.761 0.576 14.721 1.00 94.69 74 ILE A CA 1
ATOM 587 C C . ILE A 1 74 ? -20.603 1.396 13.736 1.00 94.69 74 ILE A C 1
ATOM 589 O O . ILE A 1 74 ? -21.823 1.257 13.717 1.00 94.69 74 ILE A O 1
ATOM 593 N N . GLU A 1 75 ? -19.965 2.240 12.922 1.00 93.38 75 GLU A N 1
ATOM 594 C CA . GLU A 1 75 ? -20.639 3.061 11.904 1.00 93.38 75 GLU A CA 1
ATOM 595 C C . GLU A 1 75 ? -21.327 2.210 10.826 1.00 93.38 75 GLU A C 1
ATOM 597 O O . GLU A 1 75 ? -22.370 2.599 10.307 1.00 93.38 75 GLU A O 1
ATOM 602 N N . MET A 1 76 ? -20.783 1.026 10.538 1.00 95.44 76 MET A N 1
ATOM 603 C CA . MET A 1 76 ? -21.340 0.043 9.604 1.00 95.44 76 MET A CA 1
ATOM 604 C C . MET A 1 76 ? -22.366 -0.914 10.242 1.00 95.44 76 MET A C 1
ATOM 606 O O . MET A 1 76 ? -22.753 -1.895 9.610 1.00 95.44 76 MET A O 1
ATOM 610 N N . ASP A 1 77 ? -22.783 -0.668 11.490 1.00 94.38 77 ASP A N 1
ATOM 611 C CA . ASP A 1 77 ? -23.676 -1.527 12.291 1.00 94.38 77 ASP A CA 1
ATOM 612 C C . ASP A 1 77 ? -23.146 -2.964 12.519 1.00 94.38 77 ASP A C 1
ATOM 614 O O . ASP A 1 77 ? -23.862 -3.868 12.949 1.00 94.38 77 ASP A O 1
ATOM 618 N N . GLN A 1 78 ? -21.842 -3.188 12.324 1.00 96.69 78 GLN A N 1
ATOM 619 C CA . GLN A 1 78 ? -21.147 -4.453 12.593 1.00 96.69 78 GLN A CA 1
ATOM 620 C C . GLN A 1 78 ? -20.737 -4.5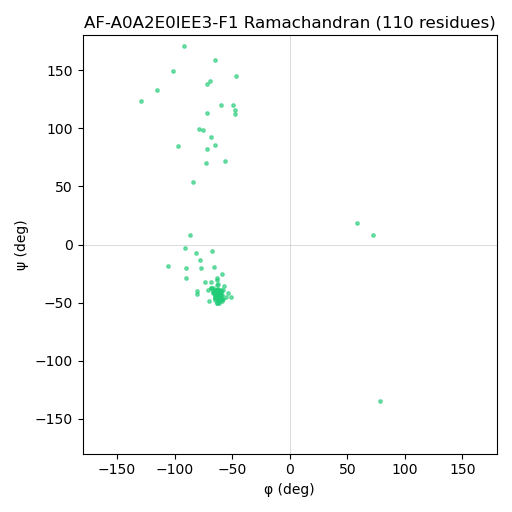58 14.074 1.00 96.69 78 GLN A C 1
ATOM 622 O O . GLN A 1 78 ? -19.577 -4.786 14.426 1.00 96.69 78 GLN A O 1
ATOM 627 N N . LYS A 1 79 ? -21.715 -4.386 14.971 1.00 95.00 79 LYS A N 1
ATOM 628 C CA . LYS A 1 79 ? -21.503 -4.204 16.420 1.00 95.00 79 LYS A CA 1
ATOM 629 C C . LYS A 1 79 ? -20.841 -5.394 17.123 1.00 95.00 79 LYS A C 1
ATOM 631 O O . LYS A 1 79 ? -20.067 -5.187 18.053 1.00 95.00 79 LYS A O 1
ATOM 636 N N . ILE A 1 80 ? -21.125 -6.624 16.687 1.00 96.38 80 ILE A N 1
ATOM 637 C CA . ILE A 1 80 ? -20.548 -7.845 17.283 1.00 96.38 80 ILE A CA 1
ATOM 638 C C . ILE A 1 80 ? -19.030 -7.877 17.066 1.00 96.38 80 ILE A C 1
ATOM 640 O O . ILE A 1 80 ? -18.276 -8.109 18.009 1.00 96.38 80 ILE A O 1
ATOM 644 N N . GLU A 1 81 ? -18.585 -7.584 15.843 1.00 97.19 81 GLU A N 1
ATOM 645 C CA . GLU A 1 81 ? -17.162 -7.587 15.501 1.00 97.19 81 GLU A CA 1
ATOM 646 C C . GLU A 1 81 ? -16.432 -6.409 16.152 1.00 97.19 81 GLU A C 1
ATOM 648 O O . GLU A 1 81 ? -15.342 -6.578 16.695 1.00 97.19 81 GLU A O 1
ATOM 653 N N . ALA A 1 82 ? -17.071 -5.234 16.197 1.00 97.31 82 ALA A N 1
ATOM 654 C CA . ALA A 1 82 ? -16.542 -4.087 16.927 1.00 97.31 82 ALA A CA 1
ATOM 655 C C . ALA A 1 82 ? -16.336 -4.399 18.418 1.00 97.31 82 ALA A C 1
ATOM 657 O O . ALA A 1 82 ? -15.296 -4.058 18.979 1.00 97.31 82 ALA A O 1
ATOM 658 N N . LYS A 1 83 ? -17.302 -5.073 19.058 1.00 97.31 83 LYS A N 1
ATOM 659 C CA . LYS A 1 83 ? -17.194 -5.488 20.462 1.00 97.31 83 LYS A CA 1
ATOM 660 C C . LYS A 1 83 ? -16.014 -6.436 20.673 1.00 97.31 83 LYS A C 1
ATOM 662 O O . LYS A 1 83 ? -15.179 -6.167 21.533 1.00 97.31 83 LYS A O 1
ATOM 667 N N . ARG A 1 84 ? -15.911 -7.490 19.855 1.00 97.62 84 ARG A N 1
ATOM 668 C CA . ARG A 1 84 ? -14.810 -8.466 19.919 1.00 97.62 84 ARG A CA 1
ATOM 669 C C . ARG A 1 84 ? -13.444 -7.779 19.809 1.00 97.62 84 ARG A C 1
ATOM 671 O O . ARG A 1 84 ? -12.539 -8.073 20.585 1.00 97.62 84 ARG A O 1
ATOM 678 N N . LEU A 1 85 ? -13.306 -6.849 18.862 1.00 96.75 85 LEU A N 1
ATOM 679 C CA . LEU A 1 85 ? -12.054 -6.135 18.621 1.00 96.75 85 LEU A CA 1
ATOM 680 C C . LEU A 1 85 ? -11.693 -5.176 19.771 1.00 96.75 85 LEU A C 1
ATOM 682 O O . LEU A 1 85 ? -10.526 -5.077 20.143 1.00 96.75 85 LEU A O 1
ATOM 686 N N . LEU A 1 86 ? -12.679 -4.502 20.373 1.00 96.75 86 LEU A N 1
ATOM 687 C CA . LEU A 1 86 ? -12.464 -3.629 21.533 1.00 96.75 86 LEU A CA 1
ATOM 688 C C . LEU A 1 86 ? -12.071 -4.410 22.794 1.00 96.75 86 LEU A C 1
ATOM 690 O O . LEU A 1 86 ? -11.219 -3.945 23.548 1.00 96.75 86 LEU A O 1
ATOM 694 N N . GLU A 1 87 ? -12.648 -5.592 23.015 1.00 96.19 87 GLU A N 1
ATOM 695 C CA . GLU A 1 87 ? -12.253 -6.487 24.112 1.00 96.19 87 GLU A CA 1
ATOM 696 C C . GLU A 1 87 ? -10.805 -6.979 23.941 1.00 96.19 87 GLU A C 1
ATOM 698 O O . GLU A 1 87 ? -10.031 -6.979 24.899 1.00 96.19 87 GLU A O 1
ATOM 703 N N . GLU A 1 88 ? -10.404 -7.309 22.709 1.00 95.50 88 GLU A N 1
ATOM 704 C CA . GLU A 1 88 ? -9.022 -7.670 22.370 1.00 95.50 88 GLU A CA 1
ATOM 705 C C . GLU A 1 88 ? -8.050 -6.511 22.658 1.00 95.50 88 GLU A C 1
ATOM 707 O O . GLU A 1 88 ? -7.022 -6.701 23.315 1.00 95.50 88 GLU A O 1
ATOM 712 N N . VAL A 1 89 ? -8.403 -5.287 22.251 1.00 94.62 89 VAL A N 1
ATOM 713 C CA . VAL A 1 89 ? -7.622 -4.074 22.544 1.00 94.62 89 VAL A CA 1
ATOM 714 C C . VAL A 1 89 ? -7.472 -3.864 24.052 1.00 94.62 89 VAL A C 1
ATOM 716 O O . VAL A 1 89 ? -6.360 -3.653 24.527 1.00 94.62 89 VAL A O 1
ATOM 719 N N . LEU A 1 90 ? -8.558 -3.973 24.821 1.00 94.56 90 LEU A N 1
ATOM 720 C CA . LEU A 1 90 ? -8.548 -3.785 26.279 1.00 94.56 90 LEU A CA 1
ATOM 721 C C . LEU A 1 90 ? -7.738 -4.845 27.037 1.00 94.56 90 LEU A C 1
ATOM 723 O O . LEU A 1 90 ? -7.329 -4.595 28.169 1.00 94.56 90 LEU A O 1
ATOM 727 N N . SER A 1 91 ? -7.479 -6.001 26.422 1.00 92.00 91 SER A N 1
ATOM 728 C CA . SER A 1 91 ? -6.601 -7.037 26.979 1.00 92.00 91 SER A CA 1
ATOM 729 C C . SER A 1 91 ? -5.101 -6.789 26.744 1.00 92.00 91 SER A C 1
ATOM 731 O O . SER A 1 91 ? -4.267 -7.511 27.289 1.00 92.00 91 SER A O 1
ATOM 733 N N . SER A 1 92 ? -4.750 -5.767 25.956 1.00 88.00 92 SER A N 1
ATOM 734 C CA . SER A 1 92 ? -3.368 -5.409 25.607 1.00 88.00 92 SER A CA 1
ATOM 735 C C . SER A 1 92 ? -2.767 -4.371 26.572 1.00 88.00 92 SER A C 1
ATOM 737 O O . SER A 1 92 ? -3.460 -3.790 27.408 1.00 88.00 92 SER A O 1
ATOM 739 N N . ASN A 1 93 ? -1.457 -4.112 26.474 1.00 86.75 93 ASN A N 1
ATOM 740 C CA . ASN A 1 93 ? -0.802 -3.062 27.263 1.00 86.75 93 ASN A CA 1
ATOM 741 C C . ASN A 1 93 ? -1.077 -1.681 26.641 1.00 86.75 93 ASN A C 1
ATOM 743 O O . ASN A 1 93 ? -0.442 -1.305 25.657 1.00 86.75 93 ASN A O 1
ATOM 747 N N . LEU A 1 94 ? -2.046 -0.955 27.198 1.00 87.56 94 LEU A N 1
ATOM 748 C CA . LEU A 1 94 ? -2.546 0.311 26.659 1.00 87.56 94 LEU A CA 1
ATOM 749 C C . LEU A 1 94 ? -1.982 1.526 27.397 1.00 87.56 94 LEU A C 1
ATOM 751 O O . LEU A 1 94 ? -1.802 1.514 28.618 1.00 87.56 94 LEU A O 1
ATOM 755 N N . SER A 1 95 ? -1.823 2.638 26.679 1.00 89.81 95 SER A N 1
ATOM 756 C CA . SER A 1 95 ? -1.759 3.946 27.328 1.00 89.81 95 SER A CA 1
ATOM 757 C C . SER A 1 95 ? -3.096 4.282 28.010 1.00 89.81 95 SER A C 1
ATOM 759 O O . SER A 1 95 ? -4.161 3.761 27.665 1.00 89.81 95 SER A O 1
ATOM 761 N N . LYS A 1 96 ? -3.068 5.206 28.980 1.00 87.88 96 LYS A N 1
ATOM 762 C CA . LYS A 1 96 ? -4.288 5.669 29.672 1.00 87.88 96 LYS A CA 1
ATOM 763 C C . LYS A 1 96 ? -5.331 6.235 28.704 1.00 87.88 96 LYS A C 1
ATOM 765 O O . LYS A 1 96 ? -6.526 6.075 28.933 1.00 87.88 96 LYS A O 1
ATOM 770 N N . GLU A 1 97 ? -4.872 6.904 27.650 1.00 88.38 97 GLU A N 1
ATOM 771 C CA . GLU A 1 97 ? -5.732 7.492 26.627 1.00 88.38 97 GLU A CA 1
ATOM 772 C C . GLU A 1 97 ? -6.395 6.412 25.763 1.00 88.38 97 GLU A C 1
ATOM 774 O O . GLU A 1 97 ? -7.617 6.414 25.620 1.00 88.38 97 GLU A O 1
ATOM 779 N N . GLU A 1 98 ? -5.628 5.439 25.262 1.00 91.31 98 GLU A N 1
ATOM 780 C CA . GLU A 1 98 ? -6.161 4.325 24.464 1.00 91.31 98 GLU A CA 1
ATOM 781 C C . GLU A 1 98 ? -7.182 3.498 25.257 1.00 91.31 98 GLU A C 1
ATOM 783 O O . GLU A 1 98 ? -8.264 3.200 24.746 1.00 91.31 98 GLU A O 1
ATOM 788 N N . ALA A 1 99 ? -6.890 3.198 26.528 1.00 93.62 99 ALA A N 1
ATOM 789 C CA . ALA A 1 99 ? -7.806 2.480 27.413 1.00 93.62 99 ALA A CA 1
ATOM 790 C C . ALA A 1 99 ? -9.123 3.238 27.629 1.00 93.62 99 ALA A C 1
ATOM 792 O O . ALA A 1 99 ? -10.202 2.637 27.593 1.00 93.62 99 ALA A O 1
ATOM 793 N N . LEU A 1 100 ? -9.054 4.561 27.813 1.00 93.56 100 LEU A N 1
ATOM 794 C CA . LEU A 1 100 ? -10.235 5.408 27.966 1.00 93.56 100 LEU A CA 1
ATOM 795 C C . LEU A 1 100 ? -11.082 5.421 26.686 1.00 93.56 100 LEU A C 1
ATOM 797 O O . LEU A 1 100 ? -12.304 5.279 26.753 1.00 93.56 100 LEU A O 1
ATOM 801 N N . ILE A 1 101 ? -10.447 5.569 25.521 1.00 93.06 101 ILE A N 1
ATOM 802 C CA . ILE A 1 101 ? -11.141 5.583 24.228 1.00 93.06 101 ILE A CA 1
ATOM 803 C C . ILE A 1 101 ? -11.830 4.239 23.974 1.00 93.06 101 ILE A C 1
ATOM 805 O O . ILE A 1 101 ? -13.024 4.223 23.666 1.00 93.06 101 ILE A O 1
ATOM 809 N N . ALA A 1 102 ? -11.109 3.125 24.128 1.00 94.62 102 ALA A N 1
ATOM 810 C CA . ALA A 1 102 ? -11.646 1.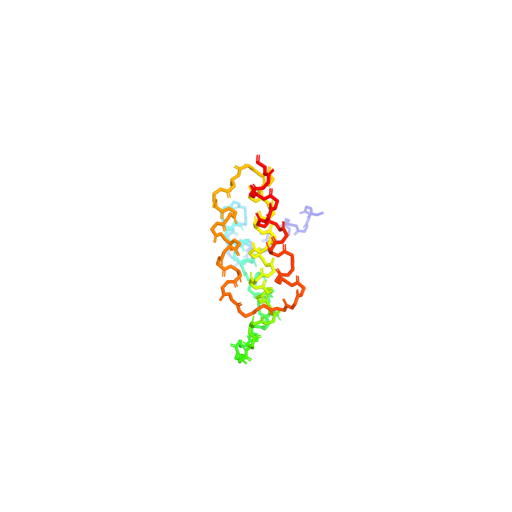788 23.893 1.00 94.62 102 ALA A CA 1
ATOM 811 C C . ALA A 1 102 ? -12.817 1.470 24.840 1.00 94.62 102 ALA A C 1
ATOM 813 O O . ALA A 1 102 ? -13.871 1.019 24.391 1.00 94.62 102 ALA A O 1
ATOM 814 N N . SER A 1 103 ? -12.686 1.811 26.127 1.00 95.06 103 SER A N 1
ATOM 815 C CA . SER A 1 103 ? -13.751 1.615 27.122 1.00 95.06 103 SER A CA 1
ATOM 816 C C . SER A 1 103 ? -15.007 2.436 26.808 1.00 95.06 103 SER A C 1
ATOM 818 O O . SER A 1 103 ? -16.126 1.944 26.941 1.00 95.06 103 SER A O 1
ATOM 820 N N . ASN A 1 104 ? -14.846 3.684 26.352 1.00 95.06 104 ASN A N 1
ATOM 821 C CA . ASN A 1 104 ? -15.977 4.536 25.976 1.00 95.06 104 ASN A CA 1
ATOM 822 C C . ASN A 1 104 ? -16.718 4.010 24.739 1.00 95.06 104 ASN A C 1
ATOM 824 O O . ASN A 1 104 ? -17.948 4.058 24.695 1.00 95.06 104 ASN A O 1
ATOM 828 N N . LEU A 1 105 ? -15.986 3.498 23.744 1.00 94.31 105 LEU A N 1
ATOM 829 C CA . LEU A 1 105 ? -16.584 2.878 22.559 1.00 94.31 105 LEU A CA 1
ATOM 830 C C . LEU A 1 105 ? -17.357 1.608 22.923 1.00 94.31 105 LEU A C 1
ATOM 832 O O . LEU A 1 105 ? -18.484 1.434 22.460 1.00 94.31 105 LEU A O 1
ATOM 836 N N . LEU A 1 106 ? -16.794 0.771 23.799 1.00 95.19 106 LEU A N 1
ATOM 837 C CA . LEU A 1 106 ? -17.451 -0.446 24.269 1.00 95.19 106 LEU A CA 1
ATOM 838 C C . LEU A 1 106 ? -18.737 -0.117 25.039 1.00 95.19 106 LEU A C 1
ATOM 840 O O . LEU A 1 106 ? -19.796 -0.664 24.746 1.00 95.19 106 LEU A O 1
ATOM 844 N N . LYS A 1 107 ? -18.686 0.873 25.935 1.00 93.94 107 LYS A N 1
ATOM 845 C CA . LYS A 1 107 ? -19.870 1.338 26.667 1.00 93.94 107 LYS A CA 1
ATOM 846 C C . LYS A 1 107 ? -20.969 1.859 25.734 1.00 93.94 107 LYS A C 1
ATOM 848 O O . LYS A 1 107 ? -22.144 1.609 25.982 1.00 93.94 107 LYS A O 1
ATOM 853 N N . LYS A 1 108 ? -20.603 2.567 24.657 1.00 90.12 108 LYS A N 1
ATOM 854 C CA . LYS A 1 108 ? -21.563 3.067 23.658 1.00 90.12 108 LYS A CA 1
ATOM 855 C C . LYS A 1 108 ? -22.296 1.923 22.951 1.00 90.12 108 LYS A C 1
ATOM 857 O O . LYS A 1 108 ? -23.491 2.047 22.686 1.00 90.12 108 LYS A O 1
ATOM 862 N N . LEU A 1 109 ? -21.593 0.827 22.658 1.00 91.25 109 LEU A N 1
ATOM 863 C CA . LEU A 1 109 ? -22.184 -0.381 22.079 1.00 91.25 109 LEU A CA 1
ATOM 864 C C . LEU A 1 109 ? -23.179 -1.049 23.030 1.00 91.25 109 LEU A C 1
ATOM 866 O O . LEU A 1 109 ? -24.217 -1.510 22.580 1.00 91.25 109 LEU A O 1
ATOM 870 N N . GLU A 1 110 ? -22.877 -1.076 24.327 1.00 86.19 110 GLU A N 1
ATOM 871 C CA . GLU A 1 110 ? -23.733 -1.697 25.348 1.00 86.19 110 GLU A CA 1
ATOM 872 C C . GLU A 1 110 ? -24.954 -0.846 25.723 1.00 86.19 110 GLU A C 1
ATOM 874 O O . GLU A 1 110 ? -25.932 -1.369 26.252 1.00 86.19 110 GLU A O 1
ATOM 879 N N . SER A 1 111 ? -24.908 0.461 25.454 1.00 79.12 111 SER A N 1
ATOM 880 C CA . SER A 1 111 ? -26.026 1.386 25.673 1.00 79.12 111 SER A CA 1
ATOM 881 C C . SER A 1 111 ? -26.955 1.564 24.464 1.00 79.12 111 SER A C 1
ATOM 883 O O . SER A 1 111 ? -27.902 2.343 24.563 1.00 79.12 111 SER A O 1
ATOM 885 N N . SER A 1 112 ? -26.646 0.932 23.324 1.00 60.22 112 SER A N 1
ATOM 886 C CA . SER A 1 112 ? -27.380 1.057 22.051 1.00 60.22 112 SER A CA 1
ATOM 887 C C . SER A 1 112 ? -28.197 -0.190 21.747 1.00 60.22 112 SER A C 1
ATOM 889 O O . SER A 1 112 ? -29.263 -0.031 21.118 1.00 60.22 112 SER A O 1
#